Protein AF-A0A2R4FHJ7-F1 (afdb_monomer_lite)

Foldseek 3Di:
DQVVLVVCLAPPCLVVLVVVLVVVVVVVLVVCCVVVVDDPVVLCVVQADPVRDGHFDDDPNDTDDRSSPRHRDYDDDCDPVPPDPPDDPDD

Sequence (91 aa):
MQGWVHYFRRAVAKHVFRKVDDLVWTRLVRLLRARHRWNWRDIRRRLAMPTGRWLPIAADGIEVRRISAIPIIRYRYRGNKIPNPWVPETV

Radius of gyration: 21.33 Å; chains: 1; bounding box: 43×23×68 Å

Secondary structure (DSSP, 8-state):
-HHHHHHGGGSS-HHHHHHHHHHHHHHHHHHHHHHHT--HHHHHHHHB-TTSPBPPPEETTEE---GGGSPP-PPPP-GGGS--TTS----

Structure (mmCIF, N/CA/C/O backbone):
data_AF-A0A2R4FHJ7-F1
#
_entry.id   AF-A0A2R4FHJ7-F1
#
loop_
_atom_site.group_PDB
_atom_site.id
_atom_site.type_symbol
_atom_site.label_atom_id
_atom_site.label_alt_id
_atom_site.label_comp_id
_atom_site.label_asym_id
_atom_site.label_entity_id
_atom_site.label_seq_id
_atom_site.pdbx_PDB_ins_code
_atom_site.Cartn_x
_atom_site.Cartn_y
_atom_site.Cartn_z
_atom_site.occupancy
_atom_site.B_iso_or_equiv
_atom_site.auth_seq_id
_atom_site.auth_comp_id
_atom_site.auth_asym_id
_atom_site.auth_atom_id
_atom_site.pdbx_PDB_model_num
ATOM 1 N N . MET A 1 1 ? -6.910 -5.464 -7.984 1.00 74.75 1 MET A N 1
ATOM 2 C CA . MET A 1 1 ? -5.803 -4.475 -8.021 1.00 74.75 1 MET A CA 1
ATOM 3 C C . MET A 1 1 ? -4.531 -5.001 -8.678 1.00 74.75 1 MET A C 1
ATOM 5 O O . MET A 1 1 ? -3.983 -4.290 -9.507 1.00 74.75 1 MET A O 1
ATOM 9 N N . GLN A 1 2 ? -4.058 -6.212 -8.359 1.00 80.56 2 GLN A N 1
ATOM 10 C CA . GLN A 1 2 ? -2.771 -6.710 -8.876 1.00 80.56 2 GLN A CA 1
ATOM 11 C C . GLN A 1 2 ? -2.674 -6.683 -10.414 1.00 80.56 2 GLN A C 1
ATOM 13 O O . GLN A 1 2 ? -1.704 -6.145 -10.938 1.00 80.56 2 GLN A O 1
ATOM 18 N N . GLY A 1 3 ? -3.701 -7.142 -11.141 1.00 84.38 3 GLY A N 1
ATOM 19 C CA . GLY A 1 3 ? -3.714 -7.107 -12.615 1.00 84.38 3 GLY A CA 1
ATOM 20 C C . GLY A 1 3 ? -3.542 -5.704 -13.218 1.00 84.38 3 GLY A C 1
ATOM 21 O O . GLY A 1 3 ? -2.770 -5.523 -14.155 1.00 84.38 3 GLY A O 1
ATOM 22 N N . TRP A 1 4 ? -4.169 -4.686 -12.621 1.00 84.94 4 TRP A N 1
ATOM 23 C CA . TRP A 1 4 ? -4.022 -3.287 -13.042 1.00 84.94 4 TRP A CA 1
ATOM 24 C C . TRP A 1 4 ? -2.586 -2.784 -12.852 1.00 84.94 4 TRP A C 1
ATOM 26 O O . TRP A 1 4 ? -2.010 -2.154 -13.734 1.00 84.94 4 TRP A O 1
ATOM 36 N N . VAL A 1 5 ? -1.955 -3.133 -11.731 1.00 85.62 5 VAL A N 1
ATOM 37 C CA . VAL A 1 5 ? -0.558 -2.756 -11.468 1.00 85.62 5 VAL A CA 1
ATOM 38 C C . VAL A 1 5 ? 0.398 -3.467 -12.421 1.00 85.62 5 VAL A C 1
ATOM 40 O O . VAL A 1 5 ? 1.367 -2.863 -12.875 1.00 85.62 5 VAL A O 1
ATOM 43 N N . HIS A 1 6 ? 0.123 -4.729 -12.764 1.00 86.31 6 HIS A N 1
ATOM 44 C CA . HIS A 1 6 ? 0.912 -5.466 -13.749 1.00 86.31 6 HIS A CA 1
ATOM 45 C C . HIS A 1 6 ? 0.841 -4.831 -15.140 1.00 86.31 6 HIS A C 1
ATOM 47 O O . HIS A 1 6 ? 1.876 -4.726 -15.798 1.00 86.31 6 HIS A O 1
ATOM 53 N N . TYR A 1 7 ? -0.330 -4.336 -15.547 1.00 87.19 7 TYR A N 1
ATOM 54 C CA . TYR A 1 7 ? -0.477 -3.565 -16.782 1.00 87.19 7 TYR A CA 1
ATOM 55 C C . TYR A 1 7 ? 0.403 -2.302 -16.765 1.00 87.19 7 TYR A C 1
ATOM 57 O O . TYR A 1 7 ? 1.188 -2.059 -17.679 1.00 87.19 7 TYR A O 1
ATOM 65 N N . PHE A 1 8 ? 0.376 -1.549 -15.663 1.00 84.00 8 PHE A N 1
ATOM 66 C CA . PHE A 1 8 ? 1.172 -0.330 -15.489 1.00 84.00 8 PHE A CA 1
ATOM 67 C C . PHE A 1 8 ? 2.603 -0.571 -14.976 1.00 84.00 8 PHE A C 1
ATOM 69 O O . PHE A 1 8 ? 3.28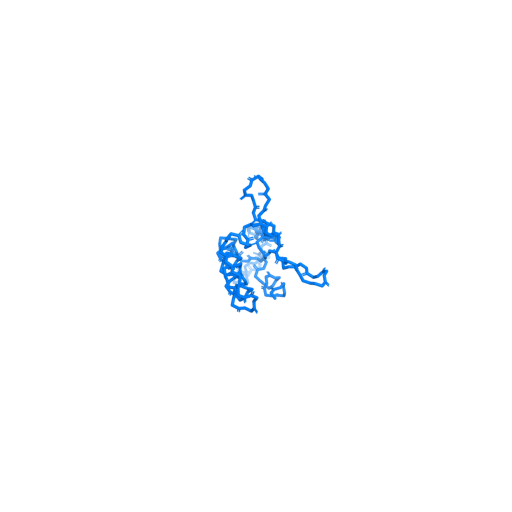8 0.377 -14.590 1.00 84.00 8 PHE A O 1
ATOM 76 N N . ARG A 1 9 ? 3.118 -1.808 -15.011 1.00 82.69 9 ARG A N 1
ATOM 77 C CA . ARG A 1 9 ? 4.448 -2.155 -14.468 1.00 82.69 9 ARG A CA 1
ATOM 78 C C . ARG A 1 9 ? 5.599 -1.391 -15.129 1.00 82.69 9 ARG A C 1
ATOM 80 O O . ARG A 1 9 ? 6.669 -1.270 -14.536 1.00 82.69 9 ARG A O 1
ATOM 87 N N . ARG A 1 10 ? 5.393 -0.902 -16.353 1.00 81.69 10 ARG A N 1
ATOM 88 C CA . ARG A 1 10 ? 6.366 -0.115 -17.131 1.00 81.69 10 ARG A CA 1
ATOM 89 C C . ARG A 1 10 ? 6.127 1.397 -17.053 1.00 81.69 10 ARG A C 1
ATOM 91 O O . ARG A 1 10 ? 6.941 2.162 -17.561 1.00 81.69 10 ARG A O 1
ATOM 98 N N . ALA A 1 11 ? 5.033 1.836 -16.433 1.00 79.75 11 ALA A N 1
ATOM 99 C CA . ALA A 1 11 ? 4.714 3.250 -16.290 1.00 79.75 11 ALA A CA 1
ATOM 100 C C . ALA A 1 11 ? 5.492 3.879 -15.125 1.00 79.75 11 ALA A C 1
ATOM 102 O O . ALA A 1 11 ? 5.770 3.235 -14.111 1.00 79.75 11 ALA A O 1
ATOM 103 N N . VAL A 1 12 ? 5.796 5.176 -15.223 1.00 77.88 12 VAL A N 1
ATOM 104 C CA . VAL A 1 12 ? 6.420 5.951 -14.135 1.00 77.88 12 VAL A CA 1
ATOM 105 C C . VAL A 1 12 ? 5.353 6.327 -13.094 1.00 77.88 12 VAL A C 1
ATOM 107 O O . VAL A 1 12 ? 5.022 7.488 -12.896 1.00 77.88 12 VAL A O 1
ATOM 110 N N . ALA A 1 13 ? 4.777 5.321 -12.430 1.00 82.00 13 ALA A N 1
ATOM 111 C CA . ALA A 1 13 ? 3.589 5.475 -11.584 1.00 82.00 13 ALA A CA 1
ATOM 112 C C . ALA A 1 13 ? 3.830 5.184 -10.090 1.00 82.00 13 ALA A C 1
ATOM 114 O O . ALA A 1 13 ? 2.879 5.094 -9.316 1.00 82.00 13 ALA A O 1
ATOM 115 N N . LYS A 1 14 ? 5.090 5.069 -9.637 1.00 84.00 14 LYS A N 1
ATOM 116 C CA . LYS A 1 14 ? 5.412 4.650 -8.253 1.00 84.00 14 LYS A CA 1
ATOM 117 C C . LYS A 1 14 ? 4.750 5.529 -7.189 1.00 84.00 14 LYS A C 1
ATOM 119 O O . LYS A 1 14 ? 4.162 5.025 -6.236 1.00 84.00 14 LYS A O 1
ATOM 124 N N . HIS A 1 15 ? 4.830 6.846 -7.373 1.00 87.56 15 HIS A N 1
ATOM 125 C CA . HIS A 1 15 ? 4.233 7.820 -6.458 1.00 87.56 15 HIS A CA 1
ATOM 126 C C . HIS A 1 15 ? 2.702 7.737 -6.454 1.00 87.56 15 HIS A C 1
ATOM 128 O O . HIS A 1 15 ? 2.082 7.860 -5.400 1.00 87.56 15 HIS A O 1
ATOM 134 N N . VAL A 1 16 ? 2.097 7.474 -7.616 1.00 89.56 16 VAL A N 1
ATOM 135 C CA . VAL A 1 16 ? 0.646 7.307 -7.752 1.00 89.56 16 VAL A CA 1
ATOM 136 C C . VAL A 1 16 ? 0.188 6.042 -7.033 1.00 89.56 16 VAL A C 1
ATOM 138 O O . VAL A 1 16 ? -0.766 6.104 -6.267 1.00 89.56 16 VAL A O 1
ATOM 141 N N . PHE A 1 17 ? 0.896 4.920 -7.185 1.00 88.31 17 PHE A N 1
ATOM 142 C CA . PHE A 1 17 ? 0.551 3.681 -6.480 1.00 88.31 17 PHE A CA 1
ATOM 143 C C . PHE A 1 17 ? 0.620 3.824 -4.966 1.00 88.31 17 PHE A C 1
ATOM 145 O O . PHE A 1 17 ? -0.263 3.324 -4.279 1.00 88.31 17 PHE A O 1
ATOM 152 N N . ARG A 1 18 ? 1.599 4.570 -4.442 1.00 89.19 18 ARG A N 1
ATOM 153 C CA . ARG A 1 18 ? 1.636 4.890 -3.011 1.00 89.19 18 ARG A CA 1
ATOM 154 C C . ARG A 1 18 ? 0.417 5.714 -2.577 1.00 89.19 18 ARG A C 1
ATOM 156 O O . ARG A 1 18 ? -0.213 5.367 -1.588 1.00 89.19 18 ARG A O 1
ATOM 163 N N . LYS A 1 19 ? 0.034 6.750 -3.336 1.00 91.69 19 LYS A N 1
ATOM 164 C CA . LYS A 1 19 ? -1.188 7.526 -3.040 1.00 91.69 19 LYS A CA 1
ATOM 165 C C . LYS A 1 19 ? -2.445 6.654 -3.073 1.00 91.69 19 LYS A C 1
ATOM 167 O O . LYS A 1 19 ? -3.330 6.814 -2.241 1.00 91.69 19 LYS A O 1
ATOM 172 N N . VAL A 1 20 ? -2.532 5.733 -4.030 1.00 91.12 20 VAL A N 1
ATOM 173 C CA . VAL A 1 20 ? -3.657 4.797 -4.136 1.00 91.12 20 VAL A CA 1
ATOM 174 C C . VAL A 1 20 ? -3.678 3.827 -2.952 1.00 91.12 20 VAL A C 1
ATOM 176 O O . VAL A 1 20 ? -4.753 3.603 -2.405 1.00 91.12 20 VAL A O 1
ATOM 179 N N . ASP A 1 21 ? -2.529 3.313 -2.503 1.00 90.75 21 ASP A N 1
ATOM 180 C CA . ASP A 1 21 ? -2.445 2.509 -1.274 1.00 90.75 21 ASP A CA 1
ATOM 181 C C . ASP A 1 21 ? -2.981 3.283 -0.056 1.00 90.75 21 ASP A C 1
ATOM 183 O O . ASP A 1 21 ? -3.802 2.750 0.692 1.00 90.75 21 ASP A O 1
ATOM 187 N N . ASP A 1 22 ? -2.593 4.553 0.109 1.00 90.50 22 ASP A N 1
ATOM 188 C CA . ASP A 1 22 ? -3.054 5.404 1.217 1.00 90.50 22 ASP A CA 1
ATOM 189 C C . ASP A 1 22 ? -4.579 5.653 1.161 1.00 90.50 22 ASP A C 1
ATOM 191 O O . ASP A 1 22 ? -5.276 5.631 2.185 1.00 90.50 22 ASP A O 1
ATOM 195 N N . LEU A 1 23 ? -5.129 5.845 -0.045 1.00 92.00 23 LEU A N 1
ATOM 196 C CA . LEU A 1 23 ? -6.572 5.989 -0.268 1.00 92.00 23 LEU A CA 1
ATOM 197 C C . LEU A 1 23 ? -7.333 4.699 0.052 1.00 92.00 23 LEU A C 1
ATOM 199 O O . LEU A 1 23 ? -8.371 4.747 0.718 1.00 92.00 23 LEU A O 1
ATOM 203 N N . VAL A 1 24 ? -6.826 3.551 -0.405 1.00 91.94 24 VAL A N 1
ATOM 204 C CA . VAL A 1 24 ? -7.415 2.231 -0.132 1.00 91.94 24 VAL A CA 1
ATOM 205 C C . VAL A 1 24 ? -7.394 1.951 1.366 1.00 91.94 24 VAL A C 1
ATOM 207 O O . VAL A 1 24 ? -8.433 1.605 1.926 1.00 91.94 24 VAL A O 1
ATOM 210 N N . TRP A 1 25 ? -6.262 2.188 2.032 1.00 91.31 25 TRP A N 1
ATOM 211 C CA . TRP A 1 25 ? -6.135 2.061 3.482 1.00 91.31 25 TRP A CA 1
ATOM 212 C C . TRP A 1 25 ? -7.185 2.898 4.215 1.00 91.31 25 TRP A C 1
ATOM 214 O O . TRP A 1 25 ? -7.954 2.382 5.024 1.00 91.31 25 TRP A O 1
ATOM 224 N N . THR A 1 26 ? -7.281 4.185 3.876 1.00 91.75 26 THR A N 1
ATOM 225 C CA . THR A 1 26 ? -8.238 5.102 4.505 1.00 91.75 26 THR A CA 1
ATOM 226 C C . THR A 1 26 ? -9.683 4.642 4.306 1.00 91.75 26 THR A C 1
ATOM 228 O O . THR A 1 26 ? -10.484 4.693 5.244 1.00 91.75 26 THR A O 1
ATOM 231 N N . ARG A 1 27 ? -10.038 4.167 3.104 1.00 93.19 27 ARG A N 1
ATOM 232 C CA . ARG A 1 27 ? -11.381 3.642 2.816 1.00 93.19 27 ARG A CA 1
ATOM 233 C C . ARG A 1 27 ? -11.679 2.379 3.620 1.00 93.19 27 ARG A C 1
ATOM 235 O O . ARG A 1 27 ? -12.761 2.288 4.194 1.00 93.19 27 ARG A O 1
ATOM 242 N N . LEU A 1 28 ? -10.728 1.452 3.718 1.00 91.69 28 LEU A N 1
ATOM 243 C CA . LEU A 1 28 ? -10.896 0.220 4.490 1.00 91.69 28 LEU A CA 1
ATOM 244 C C . LEU A 1 28 ? -11.042 0.497 5.987 1.00 91.69 28 LEU A C 1
ATOM 246 O O . LEU A 1 28 ? -11.949 -0.037 6.615 1.00 91.69 28 LEU A O 1
ATOM 250 N N . VAL A 1 29 ? -10.220 1.383 6.555 1.00 91.19 29 VAL A N 1
ATOM 251 C CA . VAL A 1 29 ? -10.343 1.774 7.968 1.00 91.19 29 VAL A CA 1
ATOM 252 C C . VAL A 1 29 ? -11.708 2.407 8.242 1.00 91.19 29 VAL A C 1
ATOM 254 O O . VAL A 1 29 ? -12.350 2.064 9.232 1.00 91.19 29 VAL A O 1
ATOM 257 N N . ARG A 1 30 ? -12.196 3.289 7.357 1.00 92.88 30 ARG A N 1
ATOM 258 C CA . ARG A 1 30 ? -13.543 3.878 7.475 1.00 92.88 30 ARG A CA 1
ATOM 259 C C . ARG A 1 30 ? -14.644 2.822 7.383 1.00 92.88 30 ARG A C 1
ATOM 261 O O . ARG A 1 30 ? -15.578 2.872 8.179 1.00 92.88 30 ARG A O 1
ATOM 268 N N . LEU A 1 31 ? -14.519 1.864 6.464 1.00 92.81 31 LEU A N 1
ATOM 269 C CA . LEU A 1 31 ? -15.465 0.757 6.316 1.00 92.81 31 LEU A CA 1
ATOM 270 C C . LEU A 1 31 ? -15.505 -0.118 7.573 1.00 92.81 31 LEU A C 1
ATOM 272 O O . LEU A 1 31 ? -16.584 -0.380 8.092 1.00 92.81 31 LEU A O 1
ATOM 276 N N . LEU A 1 32 ? -14.346 -0.525 8.096 1.00 91.00 32 LEU A N 1
ATOM 277 C CA . LEU A 1 32 ? -14.250 -1.314 9.328 1.00 91.00 32 LEU A CA 1
ATOM 278 C C . LEU A 1 32 ? -14.828 -0.551 10.520 1.00 91.00 32 LEU A C 1
ATOM 280 O O . LEU A 1 32 ? -15.572 -1.115 11.322 1.00 91.00 32 LEU A O 1
ATOM 284 N N . ARG A 1 33 ? -14.542 0.752 10.600 1.00 93.19 33 ARG A N 1
ATOM 285 C CA . ARG A 1 33 ? -15.101 1.629 11.626 1.00 93.19 33 ARG A CA 1
ATOM 286 C C . ARG A 1 33 ? -16.626 1.651 11.581 1.00 93.19 33 ARG A C 1
ATOM 288 O O . ARG A 1 33 ? -17.251 1.511 12.625 1.00 93.19 33 ARG A O 1
ATOM 295 N N . ALA A 1 34 ? -17.208 1.815 10.394 1.00 93.94 34 ALA A N 1
ATOM 296 C CA . ALA A 1 34 ? -18.655 1.843 10.209 1.00 93.94 34 ALA A CA 1
ATOM 297 C C . ALA A 1 34 ? -19.292 0.471 10.486 1.00 93.94 34 ALA A C 1
ATOM 299 O O . ALA A 1 34 ? -20.258 0.387 11.238 1.00 93.94 34 ALA A O 1
ATOM 300 N N . ARG A 1 35 ? -18.710 -0.606 9.943 1.00 93.38 35 ARG A N 1
ATOM 301 C CA . ARG A 1 35 ? -19.215 -1.981 10.069 1.00 93.38 35 ARG A CA 1
ATOM 302 C C . ARG A 1 35 ? -19.214 -2.482 11.509 1.00 93.38 35 ARG A C 1
ATOM 304 O O . ARG A 1 35 ? -20.166 -3.126 11.928 1.00 93.38 35 ARG A O 1
ATOM 311 N N . HIS A 1 36 ? -18.156 -2.191 12.261 1.00 91.06 36 HIS A N 1
ATOM 312 C CA . HIS A 1 36 ? -17.989 -2.695 13.625 1.00 91.06 36 HIS A CA 1
ATOM 313 C C . HIS A 1 36 ? -18.213 -1.629 14.707 1.00 91.06 36 HIS A C 1
ATOM 315 O O . HIS A 1 36 ? -17.954 -1.887 15.880 1.00 91.06 36 HIS A O 1
ATOM 321 N N . ARG A 1 37 ? -18.667 -0.428 14.320 1.00 93.19 37 ARG A N 1
ATOM 322 C CA . ARG A 1 37 ? -18.884 0.734 15.204 1.00 93.19 37 ARG A CA 1
ATOM 323 C C . ARG A 1 37 ? -17.672 1.054 16.090 1.00 93.19 37 ARG A C 1
ATOM 325 O O . ARG A 1 37 ? -17.814 1.430 17.249 1.00 93.19 37 ARG A O 1
ATOM 332 N N . TRP A 1 38 ? -16.467 0.883 15.549 1.00 94.06 38 TRP A N 1
ATOM 333 C CA . TRP A 1 38 ? -15.227 1.079 16.299 1.00 94.06 38 TRP A CA 1
ATOM 334 C C . TRP A 1 38 ? -14.897 2.555 16.519 1.00 94.06 38 TRP A C 1
ATOM 336 O O . TRP A 1 38 ? -15.170 3.426 15.685 1.00 94.06 38 TRP A O 1
ATOM 346 N N . ASN A 1 39 ? -14.197 2.828 17.615 1.00 92.81 39 ASN A N 1
ATOM 347 C CA . ASN A 1 39 ? -13.566 4.118 17.842 1.00 92.81 39 ASN A CA 1
ATOM 348 C C . ASN A 1 39 ? -12.123 4.112 17.317 1.00 92.81 39 ASN A C 1
ATOM 350 O O . ASN A 1 39 ? -11.511 3.065 17.103 1.00 92.81 39 ASN A O 1
ATOM 354 N N . TRP A 1 40 ? -11.528 5.295 17.140 1.00 89.50 40 TRP A N 1
ATOM 355 C CA . TRP A 1 40 ? -10.125 5.410 16.713 1.00 89.50 40 TRP A CA 1
ATOM 356 C C . TRP A 1 40 ? -9.144 4.716 17.663 1.00 89.50 40 TRP A C 1
ATOM 358 O O . TRP A 1 40 ? -8.118 4.199 17.224 1.00 89.50 40 TRP A O 1
ATOM 368 N N . ARG A 1 41 ? -9.482 4.655 18.956 1.00 91.62 41 ARG A N 1
ATOM 369 C CA . ARG A 1 41 ? -8.703 3.932 19.966 1.00 91.62 41 ARG A CA 1
ATOM 370 C C . ARG A 1 41 ? -8.698 2.424 19.701 1.00 91.62 41 ARG A C 1
ATOM 372 O O . ARG A 1 41 ? -7.651 1.797 19.816 1.00 91.62 41 ARG A O 1
ATOM 379 N N . ASP A 1 42 ? -9.828 1.868 19.273 1.00 91.44 42 ASP A N 1
ATOM 380 C CA . ASP A 1 42 ? -9.952 0.448 18.939 1.00 91.44 42 ASP A CA 1
ATOM 381 C C . ASP A 1 42 ? -9.221 0.102 17.643 1.00 91.44 42 ASP A C 1
ATOM 383 O O . ASP A 1 42 ? -8.531 -0.912 17.570 1.00 91.44 42 ASP A O 1
ATOM 387 N N . ILE A 1 43 ? -9.320 0.980 16.641 1.00 90.25 43 ILE A N 1
ATOM 388 C CA . ILE A 1 43 ? -8.554 0.871 15.394 1.00 90.25 43 ILE A CA 1
ATOM 389 C C . ILE A 1 43 ? -7.061 0.852 15.707 1.00 90.25 43 ILE A C 1
ATOM 391 O O . ILE A 1 43 ? -6.354 -0.037 15.249 1.00 90.25 43 ILE A O 1
ATOM 395 N N . ARG A 1 44 ? -6.575 1.799 16.516 1.00 89.19 44 ARG A N 1
ATOM 396 C CA . ARG A 1 44 ? -5.158 1.861 16.890 1.00 89.19 44 ARG A CA 1
ATOM 397 C C . ARG A 1 44 ? -4.732 0.633 17.693 1.00 89.19 44 ARG A C 1
ATOM 399 O O . ARG A 1 44 ? -3.666 0.100 17.433 1.00 89.19 44 ARG A O 1
ATOM 406 N N . ARG A 1 45 ? -5.572 0.145 18.611 1.00 89.31 45 ARG A N 1
ATOM 407 C CA . ARG A 1 45 ? -5.294 -1.071 19.391 1.00 89.31 45 ARG A CA 1
ATOM 408 C C . ARG A 1 45 ? -5.171 -2.320 18.509 1.00 89.31 45 ARG A C 1
ATOM 410 O O . ARG A 1 45 ? -4.368 -3.187 18.821 1.00 89.31 45 ARG A O 1
ATOM 417 N N . ARG A 1 46 ? -5.968 -2.424 17.441 1.0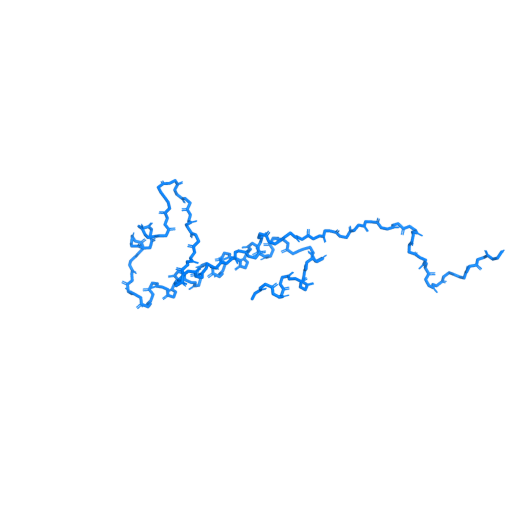0 87.69 46 ARG A N 1
ATOM 418 C CA . ARG A 1 46 ? -6.025 -3.619 16.577 1.00 87.69 46 ARG A CA 1
ATOM 419 C C . ARG A 1 46 ? -5.097 -3.561 15.366 1.00 87.69 46 ARG A C 1
ATOM 421 O O . ARG A 1 46 ? -4.615 -4.595 14.929 1.00 87.69 46 ARG A O 1
ATOM 428 N N . LEU A 1 47 ? -4.888 -2.374 14.800 1.00 88.38 47 LEU A N 1
ATOM 429 C CA . LEU A 1 47 ? -4.209 -2.183 13.515 1.00 88.38 47 LEU A CA 1
ATOM 430 C C . LEU A 1 47 ? -2.899 -1.396 13.627 1.00 88.38 47 LEU A C 1
ATOM 432 O O . LEU A 1 47 ? -2.273 -1.156 12.600 1.00 88.38 47 LEU A O 1
ATOM 436 N N . ALA A 1 48 ? -2.464 -0.974 14.816 1.00 88.94 48 ALA A N 1
ATOM 437 C CA . ALA A 1 48 ? -1.158 -0.341 14.993 1.00 88.94 48 ALA A CA 1
ATOM 438 C C . ALA A 1 48 ? -0.246 -1.198 15.872 1.00 88.94 48 ALA A C 1
ATOM 440 O O . ALA A 1 48 ? -0.655 -1.731 16.899 1.00 88.94 48 ALA A O 1
ATOM 441 N N . MET A 1 49 ? 1.017 -1.293 15.470 1.00 85.38 49 MET A N 1
ATOM 442 C CA . MET A 1 49 ? 2.081 -1.868 16.280 1.00 85.38 49 MET A CA 1
ATOM 443 C C . MET A 1 49 ? 2.485 -0.896 17.402 1.00 85.38 49 MET A C 1
ATOM 445 O O . MET A 1 49 ? 2.350 0.321 17.227 1.00 85.38 49 MET A O 1
ATOM 449 N N . PRO A 1 50 ? 3.092 -1.386 18.502 1.00 82.50 50 PRO A N 1
ATOM 450 C CA . PRO A 1 50 ? 3.665 -0.530 19.548 1.00 82.50 50 PRO A CA 1
ATOM 451 C C . PRO A 1 50 ? 4.686 0.486 19.012 1.00 82.50 50 PRO A C 1
ATOM 453 O O . PRO A 1 50 ? 4.809 1.588 19.530 1.00 82.50 50 PRO A O 1
ATOM 456 N N . THR A 1 51 ? 5.360 0.146 17.910 1.00 85.62 51 THR A N 1
ATOM 457 C CA . THR A 1 51 ? 6.323 0.998 17.190 1.00 85.62 51 THR A CA 1
ATOM 458 C C . THR A 1 51 ? 5.681 2.155 16.412 1.00 85.62 51 THR A C 1
ATOM 460 O O . THR A 1 51 ? 6.385 2.924 15.762 1.00 85.62 51 THR A O 1
ATOM 463 N N . GLY A 1 52 ? 4.348 2.269 16.410 1.00 80.56 52 GLY A N 1
ATOM 464 C CA . GLY A 1 52 ? 3.605 3.298 15.678 1.00 80.56 52 GLY A CA 1
ATOM 465 C C . GLY A 1 52 ? 3.383 2.995 14.192 1.00 80.56 52 GLY A C 1
ATOM 466 O O . GLY A 1 52 ? 2.749 3.788 13.496 1.00 80.56 52 GLY A O 1
ATOM 467 N N . ARG A 1 53 ? 3.862 1.849 13.689 1.00 84.31 53 ARG A N 1
ATOM 468 C CA . ARG A 1 53 ? 3.581 1.391 12.320 1.00 84.31 53 ARG A CA 1
ATOM 469 C C . ARG A 1 53 ? 2.190 0.768 12.230 1.00 84.31 53 ARG A C 1
ATOM 471 O O . ARG A 1 53 ? 1.784 0.024 13.116 1.00 84.31 53 ARG A O 1
ATOM 478 N N . TRP A 1 54 ? 1.482 1.028 11.135 1.00 86.88 54 TRP A N 1
ATOM 479 C CA . TRP A 1 54 ? 0.213 0.363 10.840 1.00 86.88 54 TRP A CA 1
ATOM 480 C C . TRP A 1 54 ? 0.451 -1.059 10.319 1.00 86.88 54 TRP A C 1
ATOM 482 O O . TRP A 1 54 ? 1.258 -1.259 9.405 1.00 86.88 54 TRP A O 1
ATOM 492 N N . LEU A 1 55 ? -0.265 -2.022 10.894 1.00 85.94 55 LEU A N 1
ATOM 493 C CA . LEU A 1 55 ? -0.341 -3.405 10.435 1.00 85.94 55 LEU A CA 1
ATOM 494 C C . LEU A 1 55 ? -1.090 -3.474 9.096 1.00 85.94 55 LEU A C 1
ATOM 496 O O . LEU A 1 55 ? -1.952 -2.635 8.840 1.00 85.94 55 LEU A O 1
ATOM 500 N N . PRO A 1 56 ? -0.801 -4.448 8.222 1.00 83.88 56 PRO A N 1
ATOM 501 C CA . PRO A 1 56 ? -1.651 -4.723 7.067 1.00 83.88 56 PRO A CA 1
ATOM 502 C C . PRO A 1 56 ? -3.088 -5.038 7.511 1.00 83.88 56 PRO A C 1
ATOM 504 O O . PRO A 1 56 ? -3.298 -5.685 8.534 1.00 83.88 56 PRO A O 1
ATOM 507 N N . ILE A 1 57 ? -4.087 -4.591 6.744 1.00 85.50 57 ILE A N 1
ATOM 508 C CA . ILE A 1 57 ? -5.470 -5.031 6.961 1.00 85.50 57 ILE A CA 1
ATOM 509 C C . ILE A 1 57 ? -5.597 -6.418 6.348 1.00 85.50 57 ILE A C 1
ATOM 511 O O . ILE A 1 57 ? -5.356 -6.593 5.151 1.00 85.50 57 ILE A O 1
ATOM 515 N N . ALA A 1 58 ? -5.986 -7.374 7.181 1.00 84.94 58 ALA A N 1
ATOM 516 C CA . ALA A 1 58 ? -6.226 -8.753 6.806 1.00 84.94 58 ALA A CA 1
ATOM 517 C C . ALA A 1 58 ? -7.589 -9.203 7.340 1.00 84.94 58 ALA A C 1
ATOM 519 O O . ALA A 1 58 ? -7.994 -8.790 8.428 1.00 84.94 58 ALA A O 1
ATOM 520 N N . ALA A 1 59 ? -8.288 -10.036 6.575 1.00 80.56 59 ALA A N 1
ATOM 521 C CA . ALA A 1 59 ? -9.512 -10.710 6.998 1.00 80.56 59 ALA A CA 1
ATOM 522 C C . ALA A 1 59 ? -9.497 -12.137 6.444 1.00 80.56 59 ALA A C 1
ATOM 524 O O . ALA A 1 59 ? -9.113 -12.327 5.292 1.00 80.56 59 ALA A O 1
ATOM 525 N N . ASP A 1 60 ? -9.860 -13.122 7.267 1.00 80.75 60 ASP A N 1
ATOM 526 C CA . ASP A 1 60 ? -9.929 -14.542 6.884 1.00 80.75 60 ASP A CA 1
ATOM 527 C C . ASP A 1 60 ? -8.649 -15.063 6.197 1.00 80.75 60 ASP A C 1
ATOM 529 O O . ASP A 1 60 ? -8.688 -15.796 5.213 1.00 80.75 60 ASP A O 1
ATOM 533 N N . GLY A 1 61 ? -7.481 -14.627 6.688 1.00 78.44 61 GLY A N 1
ATOM 534 C CA . GLY A 1 61 ? -6.171 -14.988 6.127 1.00 78.44 61 GLY A CA 1
ATOM 535 C C . GLY A 1 61 ? -5.797 -14.262 4.828 1.00 78.44 61 GLY A C 1
ATOM 536 O O . GLY A 1 61 ? -4.694 -14.451 4.317 1.00 78.44 61 GLY A O 1
ATOM 537 N N . ILE A 1 62 ? -6.668 -13.399 4.300 1.00 82.19 62 ILE A N 1
ATOM 538 C CA . ILE A 1 62 ? -6.415 -12.613 3.092 1.00 82.19 62 ILE A CA 1
ATOM 539 C C . ILE A 1 62 ? -5.939 -11.219 3.487 1.00 82.19 62 ILE A C 1
ATOM 541 O O . ILE A 1 62 ? -6.698 -10.391 3.995 1.00 82.19 62 ILE A O 1
ATOM 545 N N . GLU A 1 63 ? -4.670 -10.938 3.208 1.00 85.38 63 GLU A N 1
ATOM 546 C CA . GLU A 1 63 ? -4.083 -9.618 3.417 1.00 85.38 63 GLU A CA 1
ATOM 547 C C . GLU A 1 63 ? -4.271 -8.706 2.203 1.00 85.38 63 GLU A C 1
ATOM 549 O O . GLU A 1 63 ? -4.042 -9.087 1.047 1.00 85.38 63 GLU A O 1
ATOM 554 N N . VAL A 1 64 ? -4.599 -7.440 2.463 1.00 83.81 64 VAL A N 1
ATOM 555 C CA . VAL A 1 64 ? -4.583 -6.406 1.428 1.00 83.81 64 VAL A CA 1
ATOM 556 C C . VAL A 1 64 ? -3.135 -6.078 1.077 1.00 83.81 64 VAL A C 1
ATOM 558 O O . VAL A 1 64 ? -2.455 -5.294 1.743 1.00 83.81 64 VAL A O 1
ATOM 561 N N . ARG A 1 65 ? -2.653 -6.684 -0.010 1.00 83.56 65 ARG A N 1
ATOM 562 C CA . ARG A 1 65 ? -1.310 -6.431 -0.534 1.00 83.56 65 ARG A CA 1
ATOM 563 C C . ARG A 1 65 ? -1.202 -5.003 -1.070 1.00 83.56 65 ARG A C 1
ATOM 565 O O . ARG A 1 65 ? -1.928 -4.624 -1.989 1.00 83.56 65 ARG A O 1
ATOM 572 N N . ARG A 1 66 ? -0.230 -4.252 -0.545 1.00 85.69 66 ARG A N 1
ATOM 573 C CA . ARG A 1 66 ? 0.132 -2.922 -1.053 1.00 85.69 66 ARG A CA 1
ATOM 574 C C . ARG A 1 66 ? 0.571 -3.015 -2.505 1.00 85.69 66 ARG A C 1
ATOM 576 O O . ARG A 1 66 ? 1.466 -3.792 -2.841 1.00 85.69 66 ARG A O 1
ATOM 583 N N . ILE A 1 67 ? -0.025 -2.200 -3.361 1.00 86.00 67 ILE A N 1
ATOM 584 C CA . ILE A 1 67 ? 0.311 -2.184 -4.782 1.00 86.00 67 ILE A CA 1
ATOM 585 C C . ILE A 1 67 ? 1.664 -1.524 -5.048 1.00 86.00 67 ILE A C 1
ATOM 587 O O . ILE A 1 67 ? 2.362 -1.911 -5.981 1.00 86.00 67 ILE A O 1
ATOM 591 N N . SER A 1 68 ? 2.081 -0.589 -4.193 1.00 84.69 68 SER A N 1
ATOM 592 C CA . SER A 1 68 ? 3.399 0.052 -4.262 1.00 84.69 68 SER A CA 1
ATOM 593 C C . SER A 1 68 ? 4.572 -0.899 -4.003 1.00 84.69 68 SER A C 1
ATOM 595 O O . SER A 1 68 ? 5.703 -0.566 -4.359 1.00 84.69 68 SER A O 1
ATOM 597 N N . ALA A 1 69 ? 4.320 -2.078 -3.420 1.00 85.12 69 ALA A N 1
ATOM 598 C CA . ALA A 1 69 ? 5.332 -3.118 -3.242 1.00 85.12 69 ALA A CA 1
ATOM 599 C C . ALA A 1 69 ? 5.672 -3.846 -4.554 1.00 85.12 69 ALA A C 1
ATOM 601 O O . ALA A 1 69 ? 6.717 -4.487 -4.642 1.00 85.12 69 ALA A O 1
ATOM 602 N N . ILE A 1 70 ? 4.819 -3.753 -5.582 1.00 83.19 70 ILE A N 1
ATOM 603 C CA . ILE A 1 70 ? 5.087 -4.382 -6.876 1.00 83.19 70 ILE A CA 1
ATOM 604 C C . ILE A 1 70 ? 6.201 -3.592 -7.586 1.00 83.19 70 ILE A C 1
ATOM 606 O O . ILE A 1 70 ? 6.067 -2.380 -7.787 1.00 83.19 70 ILE A O 1
ATOM 610 N N . PRO A 1 71 ? 7.310 -4.243 -7.990 1.00 79.31 71 PRO A N 1
ATOM 611 C CA . PRO A 1 71 ? 8.427 -3.551 -8.612 1.00 79.31 71 PRO A CA 1
ATOM 612 C C . PRO A 1 71 ? 8.049 -3.046 -10.008 1.00 79.31 71 PRO A C 1
ATOM 614 O O . PRO A 1 71 ? 7.748 -3.825 -10.921 1.00 79.31 71 PRO A O 1
ATOM 617 N N . ILE A 1 72 ? 8.118 -1.725 -10.171 1.00 79.50 72 ILE A N 1
ATOM 618 C CA . ILE A 1 72 ? 8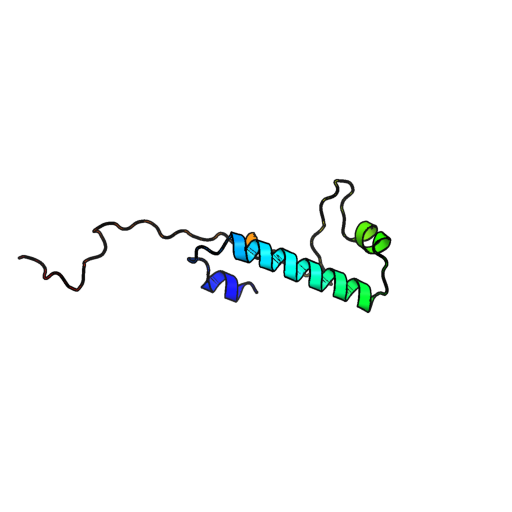.033 -1.049 -11.467 1.00 79.50 72 ILE A CA 1
ATOM 619 C C . ILE A 1 72 ? 9.367 -1.229 -12.184 1.00 79.50 72 ILE A C 1
ATOM 621 O O . ILE A 1 72 ? 10.419 -0.848 -11.664 1.00 79.50 72 ILE A O 1
ATOM 625 N N . ILE A 1 73 ? 9.314 -1.791 -13.388 1.00 81.06 73 ILE A N 1
ATOM 626 C CA . ILE A 1 73 ? 10.484 -1.934 -14.249 1.00 81.06 73 ILE A CA 1
ATOM 627 C C . ILE A 1 73 ? 10.588 -0.661 -15.075 1.00 81.06 73 ILE A C 1
ATOM 629 O O . ILE A 1 73 ? 9.737 -0.396 -15.926 1.00 81.06 73 ILE A O 1
ATOM 633 N N . ARG A 1 74 ? 11.641 0.126 -14.841 1.00 76.81 74 ARG A N 1
ATOM 634 C CA . ARG A 1 74 ? 11.963 1.232 -15.743 1.00 76.81 74 ARG A CA 1
ATOM 635 C C . ARG A 1 74 ? 12.378 0.670 -17.092 1.00 76.81 74 ARG A C 1
ATOM 637 O O . ARG A 1 74 ? 13.065 -0.349 -17.165 1.00 76.81 74 ARG A O 1
ATOM 644 N N . TYR A 1 75 ? 11.959 1.349 -18.151 1.00 74.75 75 TYR A N 1
ATOM 645 C CA . TYR A 1 75 ? 12.405 1.011 -19.489 1.00 74.75 75 TYR A CA 1
ATOM 646 C C . TYR A 1 75 ? 13.936 1.031 -19.543 1.00 74.75 75 TYR A C 1
ATOM 648 O O . TYR A 1 75 ? 14.572 1.988 -19.097 1.00 74.75 75 TYR A O 1
ATOM 656 N N . ARG A 1 76 ? 14.528 -0.042 -20.069 1.00 77.00 76 ARG A N 1
ATOM 657 C CA . ARG A 1 76 ? 15.963 -0.081 -20.337 1.00 77.00 76 ARG A CA 1
ATOM 658 C C . ARG A 1 76 ? 16.215 0.779 -21.564 1.00 77.00 76 ARG A C 1
ATOM 660 O O . ARG A 1 76 ? 15.663 0.489 -22.622 1.00 77.00 76 ARG A O 1
ATOM 667 N N . TYR A 1 77 ? 17.056 1.800 -21.428 1.00 78.50 77 TYR A N 1
ATOM 668 C CA . TYR A 1 77 ? 17.492 2.597 -22.568 1.00 78.50 77 TYR A CA 1
ATOM 669 C C . TYR A 1 77 ? 18.045 1.675 -23.664 1.00 78.50 77 TYR A C 1
ATOM 671 O O . TYR A 1 77 ? 18.940 0.865 -23.411 1.00 78.50 77 TYR A O 1
ATOM 679 N N . ARG A 1 78 ? 17.463 1.760 -24.864 1.00 77.12 78 ARG A N 1
ATOM 680 C CA . ARG A 1 78 ? 17.887 0.972 -26.029 1.00 77.12 78 ARG A CA 1
ATOM 681 C C . ARG A 1 78 ? 18.719 1.776 -27.030 1.00 77.12 78 ARG A C 1
ATOM 683 O O . ARG A 1 78 ? 19.267 1.162 -27.936 1.00 77.12 78 ARG A O 1
ATOM 690 N N . GLY A 1 79 ? 18.874 3.090 -26.848 1.00 79.62 79 GLY A N 1
ATOM 691 C CA . GLY A 1 79 ? 19.620 3.956 -27.771 1.00 79.62 79 GLY A CA 1
ATOM 692 C C . GLY A 1 79 ? 19.260 3.707 -29.235 1.00 79.62 79 GLY A C 1
ATOM 693 O O . GLY A 1 79 ? 18.100 3.442 -29.544 1.00 79.62 79 GLY A O 1
ATOM 694 N N . ASN A 1 80 ? 20.272 3.693 -30.103 1.00 75.81 80 ASN A N 1
ATOM 695 C CA . ASN A 1 80 ? 20.125 3.418 -31.538 1.00 75.81 80 ASN A CA 1
ATOM 696 C C . ASN A 1 80 ? 19.934 1.922 -31.868 1.00 75.81 80 ASN A C 1
ATOM 698 O O . ASN A 1 80 ? 19.962 1.547 -33.032 1.00 75.81 80 ASN A O 1
ATOM 702 N N . LYS A 1 81 ? 19.752 1.036 -30.871 1.00 79.31 81 LYS A N 1
ATOM 703 C CA . LYS A 1 81 ? 19.513 -0.404 -31.109 1.00 79.31 81 LYS A CA 1
ATOM 704 C C . LYS A 1 81 ? 18.081 -0.718 -31.540 1.00 79.31 81 LYS A C 1
ATOM 706 O O . LYS A 1 81 ? 17.772 -1.875 -31.804 1.00 79.31 81 LYS A O 1
ATOM 711 N N . ILE A 1 82 ? 17.185 0.265 -31.506 1.00 77.75 82 ILE A N 1
ATOM 712 C CA . ILE A 1 82 ? 15.865 0.132 -32.119 1.00 77.75 82 ILE A CA 1
ATOM 713 C C . ILE A 1 82 ? 16.026 0.657 -33.544 1.00 77.75 82 ILE A C 1
ATOM 715 O O . ILE A 1 82 ? 16.270 1.858 -33.681 1.00 77.75 82 ILE A O 1
ATOM 719 N N . PRO A 1 83 ? 15.941 -0.202 -34.575 1.00 77.38 83 PRO A N 1
ATOM 720 C CA . PRO A 1 83 ? 15.984 0.271 -35.948 1.00 77.38 83 PRO A CA 1
ATOM 721 C C . PRO A 1 83 ? 14.855 1.279 -36.149 1.00 77.38 83 PRO A C 1
ATOM 723 O O . PRO A 1 83 ? 13.715 1.047 -35.734 1.00 77.38 83 PRO A O 1
ATOM 726 N N . ASN A 1 84 ? 15.197 2.434 -36.716 1.00 75.38 84 ASN A N 1
ATOM 727 C CA . ASN A 1 84 ? 14.211 3.445 -37.047 1.00 75.38 84 ASN A CA 1
ATOM 728 C C . ASN A 1 84 ? 13.459 2.965 -38.297 1.00 75.38 84 ASN A C 1
ATOM 730 O O . ASN A 1 84 ? 14.087 2.882 -39.349 1.00 75.38 84 ASN A O 1
ATOM 734 N N . PRO A 1 85 ? 12.145 2.683 -38.222 1.00 81.25 85 PRO A N 1
ATOM 735 C CA . PRO A 1 85 ? 11.390 2.178 -39.370 1.00 81.25 85 PRO A CA 1
ATOM 736 C C . PRO A 1 85 ? 11.309 3.179 -40.533 1.00 81.25 85 PRO A C 1
ATOM 738 O O . PRO A 1 85 ? 10.869 2.822 -41.618 1.00 81.25 85 PRO A O 1
ATOM 741 N N . TRP A 1 86 ? 11.726 4.427 -40.312 1.00 83.19 86 TRP A N 1
ATOM 742 C CA . TRP A 1 86 ? 11.702 5.504 -41.298 1.00 83.19 86 TRP A CA 1
ATOM 743 C C . TRP A 1 86 ? 13.061 5.770 -41.953 1.00 83.19 86 TRP A C 1
ATOM 745 O O . TRP A 1 86 ? 13.163 6.678 -42.773 1.00 83.19 86 TRP A O 1
ATOM 755 N N . VAL A 1 87 ? 14.108 5.024 -41.586 1.00 80.31 87 VAL A N 1
ATOM 756 C CA . VAL A 1 87 ? 15.431 5.133 -42.213 1.00 80.31 87 VAL A CA 1
ATOM 757 C C . VAL A 1 87 ? 15.691 3.839 -42.983 1.00 80.31 87 VAL A C 1
ATOM 759 O O . VAL A 1 87 ? 15.765 2.785 -42.353 1.00 80.31 87 VAL A O 1
ATOM 762 N N . PRO A 1 88 ? 15.798 3.888 -44.322 1.00 75.50 88 PRO A N 1
ATOM 763 C CA . PRO A 1 88 ? 16.1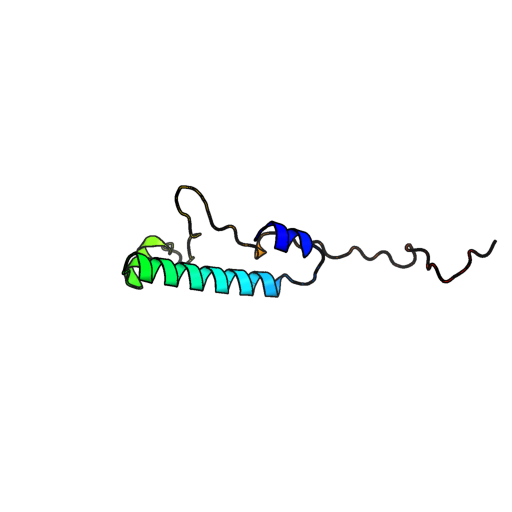45 2.711 -45.104 1.00 75.50 88 PRO A CA 1
ATOM 764 C C . PRO A 1 88 ? 17.557 2.235 -44.745 1.00 75.50 88 PRO A C 1
ATOM 766 O O . PRO A 1 88 ? 18.4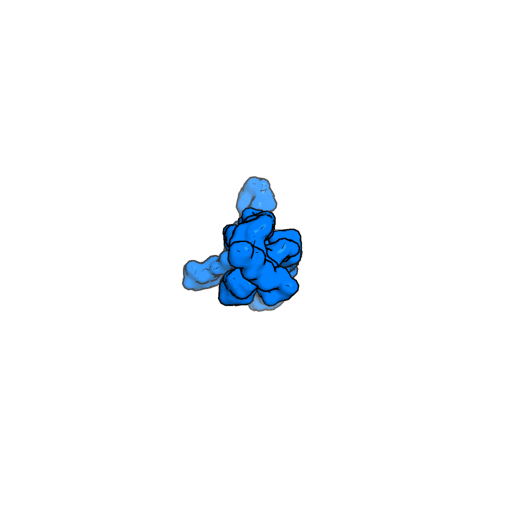58 3.052 -44.551 1.00 75.50 88 PRO A O 1
ATOM 769 N N . GLU A 1 89 ? 17.741 0.916 -44.641 1.00 73.06 89 GLU A N 1
ATOM 770 C CA . GLU A 1 89 ? 19.067 0.317 -44.481 1.00 73.06 89 GLU A CA 1
ATOM 771 C C . GLU A 1 89 ? 19.916 0.702 -45.696 1.00 73.06 89 GLU A C 1
ATOM 773 O O . GLU A 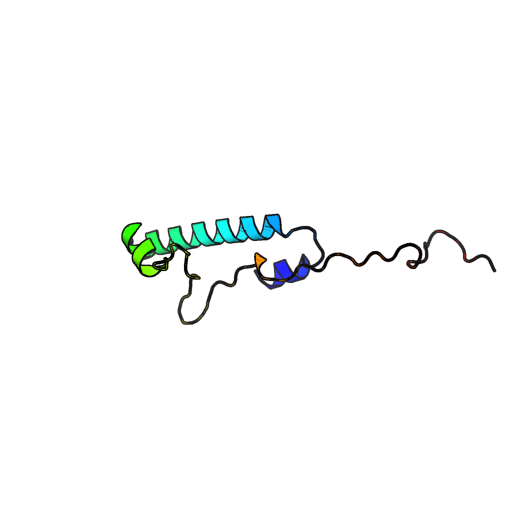1 89 ? 19.613 0.334 -46.830 1.00 73.06 89 GLU A O 1
ATOM 778 N N . THR A 1 90 ? 20.953 1.506 -45.470 1.00 70.62 90 THR A N 1
ATOM 779 C CA . THR A 1 90 ? 21.975 1.767 -46.483 1.00 70.62 90 THR A CA 1
ATOM 780 C C . THR A 1 90 ? 22.771 0.485 -46.688 1.00 70.62 90 THR A C 1
ATOM 782 O O . THR A 1 90 ? 23.442 0.035 -45.757 1.00 70.62 90 THR A O 1
ATOM 785 N N . VAL A 1 91 ? 22.627 -0.086 -47.886 1.00 63.72 91 VAL A N 1
ATOM 786 C CA . VAL A 1 91 ? 23.376 -1.241 -48.406 1.00 63.72 91 VAL A CA 1
ATOM 787 C C . VAL A 1 91 ? 24.848 -0.889 -48.583 1.00 63.72 91 VAL A C 1
ATOM 789 O O . VAL A 1 91 ? 25.118 0.239 -49.058 1.00 63.72 91 VAL A O 1
#

pLDDT: mean 84.77, std 6.13, range [63.72, 94.06]